Protein AF-A0A2N8C2F8-F1 (afdb_monomer_lite)

Sequence (70 aa):
MAFASLNLTQSEIDGMNAIKALEADAGELFKQIGLIEGVDPRLLALAKTNLQQGFRWFVHSIAKPADPFS

Structure (mmCIF, N/CA/C/O backbone):
data_AF-A0A2N8C2F8-F1
#
_entry.id   AF-A0A2N8C2F8-F1
#
loop_
_atom_site.group_PDB
_atom_site.id
_atom_site.type_symbol
_atom_site.label_atom_id
_atom_site.label_alt_id
_atom_site.label_comp_id
_atom_site.label_asym_id
_atom_site.label_entity_id
_atom_site.label_seq_id
_atom_site.pdbx_PDB_ins_code
_atom_site.Cartn_x
_atom_site.Cartn_y
_atom_site.Cartn_z
_atom_site.occupancy
_atom_site.B_iso_or_equiv
_atom_site.auth_seq_id
_atom_site.auth_comp_id
_atom_site.auth_asym_id
_atom_site.auth_atom_id
_atom_site.pdbx_PDB_model_num
ATOM 1 N N . MET A 1 1 ? 1.312 12.532 -14.341 1.00 46.53 1 MET A N 1
ATOM 2 C CA . MET A 1 1 ? 2.295 11.693 -15.062 1.00 46.53 1 MET A CA 1
ATOM 3 C C . MET A 1 1 ? 3.682 12.252 -14.765 1.00 46.53 1 MET A C 1
ATOM 5 O O . MET A 1 1 ? 3.990 13.321 -15.265 1.00 46.53 1 MET A O 1
ATOM 9 N N . ALA A 1 2 ? 4.453 11.632 -13.864 1.00 48.75 2 ALA A N 1
ATOM 10 C CA . ALA A 1 2 ? 5.658 12.237 -13.271 1.00 48.75 2 ALA A CA 1
ATOM 11 C C . ALA A 1 2 ? 6.880 11.296 -13.300 1.00 48.75 2 ALA A C 1
ATOM 13 O O . ALA A 1 2 ? 7.541 11.117 -12.284 1.00 48.75 2 ALA A O 1
ATOM 14 N N . PHE A 1 3 ? 7.169 10.676 -14.449 1.00 57.34 3 PHE A N 1
ATOM 15 C CA . PHE A 1 3 ? 8.315 9.758 -14.593 1.00 57.34 3 PHE A CA 1
ATOM 16 C C . PHE A 1 3 ? 9.198 10.052 -15.817 1.00 57.34 3 PHE A C 1
ATOM 18 O O . PHE A 1 3 ? 10.032 9.234 -16.182 1.00 57.34 3 PHE A O 1
ATOM 25 N N . ALA A 1 4 ? 9.054 11.228 -16.440 1.00 52.03 4 ALA A N 1
ATOM 26 C CA . ALA A 1 4 ? 9.710 11.575 -17.707 1.00 52.03 4 ALA A CA 1
ATOM 27 C C . ALA A 1 4 ? 11.255 11.686 -17.652 1.00 52.03 4 ALA A C 1
ATOM 29 O O . ALA A 1 4 ? 11.874 11.936 -18.679 1.00 52.03 4 ALA A O 1
ATOM 30 N N . SER A 1 5 ? 11.884 11.505 -16.485 1.00 59.38 5 SER A N 1
ATOM 31 C CA . SER A 1 5 ? 13.346 11.496 -16.320 1.00 59.38 5 SER A CA 1
ATOM 32 C C . SER A 1 5 ? 13.967 10.095 -16.240 1.00 59.38 5 SER A C 1
ATOM 34 O O . SER A 1 5 ? 15.188 9.988 -16.161 1.00 59.38 5 SER A O 1
ATOM 36 N N . LEU A 1 6 ? 13.161 9.027 -16.243 1.00 65.94 6 LEU A N 1
ATOM 37 C CA . LEU A 1 6 ? 13.635 7.643 -16.168 1.00 65.94 6 LEU A CA 1
ATOM 38 C C . LEU A 1 6 ? 13.509 6.979 -17.546 1.00 65.94 6 LEU A C 1
ATOM 40 O O . LEU A 1 6 ? 12.451 7.037 -18.170 1.00 65.94 6 LEU A O 1
ATOM 44 N N . ASN A 1 7 ? 14.582 6.342 -18.020 1.00 83.69 7 ASN A N 1
ATOM 45 C CA . ASN A 1 7 ? 14.601 5.627 -19.299 1.00 83.69 7 ASN A CA 1
ATOM 46 C C . ASN A 1 7 ? 13.948 4.239 -19.139 1.00 83.69 7 ASN A C 1
ATOM 48 O O . ASN A 1 7 ? 14.629 3.216 -19.132 1.00 83.69 7 ASN A O 1
ATOM 52 N N . LEU A 1 8 ? 12.636 4.234 -18.896 1.00 88.50 8 LEU A N 1
ATOM 53 C CA . LEU A 1 8 ? 11.835 3.039 -18.629 1.00 88.50 8 LEU A CA 1
ATOM 54 C C . LEU A 1 8 ? 11.285 2.441 -19.924 1.00 88.50 8 LEU A C 1
ATOM 56 O O . LEU A 1 8 ? 10.890 3.153 -20.848 1.00 88.50 8 LEU A O 1
ATOM 60 N N . THR A 1 9 ? 11.181 1.120 -19.958 1.00 93.12 9 THR A N 1
ATOM 61 C CA . THR A 1 9 ? 10.404 0.403 -20.969 1.00 93.12 9 THR A CA 1
ATOM 62 C C . THR A 1 9 ? 8.903 0.640 -20.771 1.00 93.12 9 THR A C 1
ATOM 64 O O . THR A 1 9 ? 8.437 0.954 -19.674 1.00 93.12 9 THR A O 1
ATOM 67 N N . GLN A 1 10 ? 8.105 0.429 -21.822 1.00 91.50 10 GLN A N 1
ATOM 68 C CA . GLN A 1 10 ? 6.648 0.570 -21.720 1.00 91.50 10 GLN A CA 1
ATOM 69 C C . GLN A 1 10 ? 6.045 -0.382 -20.673 1.00 91.50 10 GLN A C 1
ATOM 71 O O . GLN A 1 10 ? 5.184 0.026 -19.902 1.00 91.50 10 GLN A O 1
ATOM 76 N N . SER A 1 11 ? 6.555 -1.615 -20.574 1.00 95.50 11 SER A N 1
ATOM 77 C CA . SER A 1 11 ? 6.100 -2.577 -19.562 1.00 95.50 11 SER A CA 1
ATOM 78 C C . SER A 1 11 ? 6.361 -2.096 -18.130 1.00 95.50 11 SER A C 1
ATOM 80 O O . SER A 1 11 ? 5.572 -2.391 -17.235 1.00 95.50 11 SER A O 1
ATOM 82 N N . GLU A 1 12 ? 7.459 -1.376 -17.894 1.00 94.69 12 GLU A N 1
ATOM 83 C CA . GLU A 1 12 ? 7.774 -0.791 -16.586 1.00 94.69 12 GLU A CA 1
ATOM 84 C C . GLU A 1 12 ? 6.837 0.380 -16.264 1.00 94.69 12 GLU A C 1
ATOM 86 O O . GLU A 1 12 ? 6.320 0.469 -15.149 1.00 94.69 12 GLU A O 1
ATOM 91 N N . ILE A 1 13 ? 6.546 1.233 -17.251 1.00 93.12 13 ILE A N 1
ATOM 92 C CA . ILE A 1 13 ? 5.565 2.321 -17.124 1.00 93.12 13 ILE A CA 1
ATOM 93 C C . ILE A 1 13 ? 4.177 1.762 -16.789 1.00 93.12 13 ILE A C 1
ATOM 95 O O . ILE A 1 13 ? 3.524 2.244 -15.860 1.00 93.12 13 ILE A O 1
ATOM 99 N N . ASP A 1 14 ? 3.739 0.732 -17.510 1.00 95.88 14 ASP A N 1
ATOM 100 C CA . ASP A 1 14 ? 2.439 0.097 -17.298 1.00 95.88 14 ASP A CA 1
ATOM 101 C C . ASP A 1 14 ? 2.356 -0.533 -15.903 1.00 95.88 14 ASP A C 1
ATOM 103 O O . ASP A 1 14 ? 1.371 -0.332 -15.187 1.00 95.88 14 ASP A O 1
ATOM 107 N N . GLY A 1 15 ? 3.424 -1.208 -15.466 1.00 96.31 15 GLY A N 1
ATOM 108 C CA . GLY A 1 15 ? 3.534 -1.746 -14.111 1.00 96.31 15 GLY A CA 1
ATOM 109 C C . GLY A 1 15 ? 3.424 -0.660 -13.036 1.00 96.31 15 GLY A C 1
ATOM 110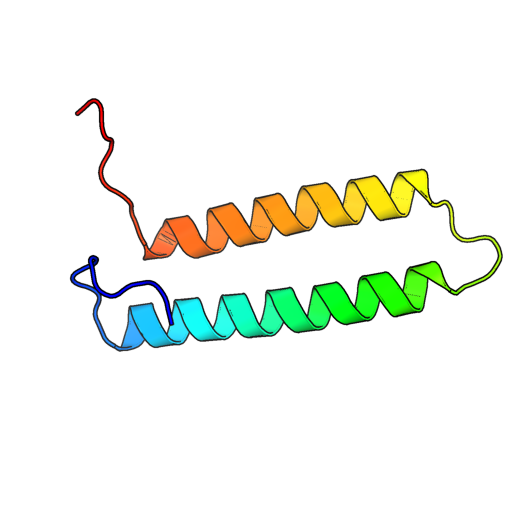 O O . GLY A 1 15 ? 2.651 -0.799 -12.087 1.00 96.31 15 GLY A O 1
ATOM 111 N N . MET A 1 16 ? 4.129 0.462 -13.195 1.00 95.94 16 MET A N 1
ATOM 112 C CA . MET A 1 16 ? 4.050 1.587 -12.256 1.00 95.94 16 MET A CA 1
ATOM 113 C C . MET A 1 16 ? 2.655 2.218 -12.216 1.00 95.94 16 MET A C 1
ATOM 115 O O . MET A 1 16 ? 2.159 2.541 -11.134 1.00 95.94 16 MET A O 1
ATOM 119 N N . ASN A 1 17 ? 2.002 2.369 -13.370 1.00 95.69 17 ASN A N 1
ATOM 120 C CA . ASN A 1 17 ? 0.633 2.876 -13.445 1.00 95.69 17 ASN A CA 1
ATOM 121 C C . ASN A 1 17 ? -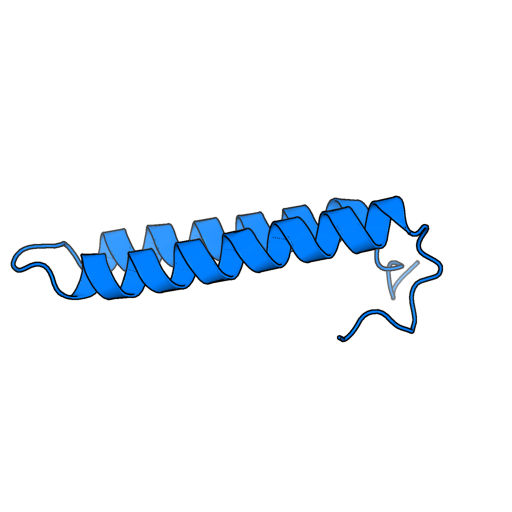0.357 1.932 -12.748 1.00 95.69 17 ASN A C 1
ATOM 123 O O . ASN A 1 17 ? -1.213 2.404 -12.000 1.00 95.69 17 ASN A O 1
ATOM 127 N N . ALA A 1 18 ? -0.207 0.616 -12.922 1.00 97.94 18 ALA A N 1
ATOM 128 C CA . ALA A 1 18 ? -1.029 -0.378 -12.237 1.00 97.94 18 ALA A CA 1
ATOM 129 C C . ALA A 1 18 ? -0.854 -0.318 -10.708 1.00 97.94 18 ALA A C 1
ATOM 131 O O . ALA A 1 18 ? -1.840 -0.323 -9.971 1.00 97.94 18 ALA A O 1
ATOM 132 N N . ILE A 1 19 ? 0.385 -0.174 -10.220 1.00 97.94 19 ILE A N 1
ATOM 133 C CA . ILE A 1 19 ? 0.663 0.009 -8.785 1.00 97.94 19 ILE A CA 1
ATOM 134 C C . ILE A 1 19 ? -0.013 1.285 -8.261 1.00 97.94 19 ILE A C 1
ATOM 136 O O . ILE A 1 19 ? -0.602 1.273 -7.182 1.00 97.94 19 ILE A O 1
ATOM 140 N N . LYS A 1 20 ? 0.037 2.384 -9.025 1.00 96.50 20 LYS A N 1
ATOM 141 C CA . LYS A 1 20 ? -0.595 3.657 -8.645 1.00 96.50 20 LYS A CA 1
ATOM 142 C C . LYS A 1 20 ? -2.118 3.605 -8.638 1.00 96.50 20 LYS A C 1
ATOM 144 O O . LYS A 1 20 ? -2.724 4.227 -7.768 1.00 96.50 20 LYS A O 1
ATOM 149 N N . ALA A 1 21 ? -2.725 2.866 -9.562 1.00 98.12 21 ALA A N 1
ATOM 150 C CA . ALA A 1 21 ? -4.160 2.610 -9.533 1.00 98.12 21 ALA A CA 1
ATOM 151 C C . ALA A 1 21 ? -4.550 1.857 -8.250 1.00 98.12 21 ALA A C 1
ATOM 153 O O . ALA A 1 21 ? -5.416 2.317 -7.511 1.00 98.12 21 ALA A O 1
ATOM 154 N N . LEU A 1 22 ? -3.825 0.785 -7.910 1.00 98.31 22 LEU A N 1
ATOM 155 C CA . LEU A 1 22 ? -4.076 0.020 -6.685 1.00 98.31 22 LEU A CA 1
ATOM 156 C C . LEU A 1 22 ? -3.865 0.853 -5.405 1.00 98.31 22 LEU A C 1
ATOM 158 O O . LEU A 1 22 ? -4.621 0.716 -4.443 1.00 98.31 22 LEU A O 1
ATOM 162 N N . GLU A 1 23 ? -2.863 1.739 -5.381 1.00 98.25 23 GLU A N 1
ATOM 163 C CA . GLU A 1 23 ? -2.645 2.683 -4.274 1.00 98.25 23 GLU A CA 1
ATOM 164 C C . GLU A 1 23 ? -3.839 3.637 -4.090 1.00 98.25 23 GLU A C 1
ATOM 166 O O . GLU A 1 23 ? -4.238 3.916 -2.955 1.00 98.25 23 GLU A O 1
ATOM 171 N N . ALA A 1 24 ? -4.433 4.114 -5.189 1.00 97.94 24 ALA A N 1
ATOM 172 C CA . ALA A 1 24 ? -5.611 4.975 -5.150 1.00 97.94 24 ALA A CA 1
ATOM 173 C C . ALA A 1 24 ? -6.845 4.231 -4.612 1.00 97.94 24 ALA A C 1
ATOM 175 O O . ALA A 1 24 ? -7.518 4.751 -3.717 1.00 97.94 24 ALA A O 1
ATOM 176 N N . ASP A 1 25 ? -7.086 3.005 -5.083 1.00 98.38 25 ASP A N 1
ATOM 177 C CA . ASP A 1 25 ? -8.194 2.159 -4.623 1.00 98.38 25 ASP A CA 1
ATOM 178 C C . ASP A 1 25 ? -8.074 1.843 -3.125 1.00 98.38 25 ASP A C 1
ATOM 180 O O . ASP A 1 25 ? -9.034 1.985 -2.363 1.00 98.38 25 ASP A O 1
ATOM 184 N N . ALA A 1 26 ? -6.867 1.499 -2.662 1.00 98.12 26 ALA A N 1
ATOM 185 C CA . ALA A 1 26 ? -6.599 1.305 -1.240 1.00 98.12 26 ALA A CA 1
ATOM 186 C C . ALA A 1 26 ? -6.863 2.588 -0.431 1.00 98.12 26 ALA A C 1
ATOM 188 O O . ALA A 1 26 ? -7.411 2.536 0.672 1.00 98.12 26 ALA A O 1
ATOM 189 N N . GLY A 1 27 ? -6.500 3.751 -0.979 1.00 97.81 27 GLY A N 1
ATOM 190 C CA . GLY A 1 27 ? -6.784 5.054 -0.382 1.00 97.81 27 GLY A CA 1
ATOM 191 C C . GLY A 1 27 ? -8.278 5.315 -0.188 1.00 97.81 27 GLY A C 1
ATOM 192 O O . GLY A 1 27 ? -8.664 5.855 0.851 1.00 97.81 27 GLY A O 1
ATOM 193 N N . GLU A 1 28 ? -9.114 4.913 -1.144 1.00 98.56 28 GLU A N 1
ATOM 194 C CA . GLU A 1 28 ? -10.570 5.015 -1.034 1.00 98.56 28 GLU A CA 1
ATOM 195 C C . GLU A 1 28 ? -11.127 4.063 0.031 1.00 98.56 28 GLU A C 1
ATOM 197 O O . GLU A 1 28 ? -11.910 4.485 0.885 1.00 98.56 28 GLU A O 1
ATOM 202 N N . LEU A 1 29 ? -10.635 2.821 0.081 1.00 98.50 29 LEU A N 1
ATOM 203 C CA . LEU A 1 29 ? -11.009 1.866 1.127 1.00 98.50 29 LEU A CA 1
ATOM 204 C C . LEU A 1 29 ? -10.684 2.398 2.533 1.00 98.50 29 LEU A C 1
ATOM 206 O O . LEU A 1 29 ? -11.514 2.302 3.434 1.00 98.50 29 LEU A O 1
ATOM 210 N N . PHE A 1 30 ? -9.521 3.027 2.736 1.00 98.44 30 PHE A N 1
ATOM 211 C CA . PHE A 1 30 ? -9.186 3.639 4.029 1.00 98.44 30 PHE A CA 1
ATOM 212 C C . PHE A 1 30 ? -10.172 4.732 4.453 1.00 98.44 30 PHE A C 1
ATOM 214 O O . PHE A 1 30 ? -10.443 4.859 5.649 1.00 98.44 30 PHE A O 1
ATOM 221 N N . LYS A 1 31 ? -10.710 5.518 3.510 1.00 98.00 31 LYS A N 1
ATOM 222 C CA . LYS A 1 31 ? -11.747 6.511 3.830 1.00 98.00 31 LYS A CA 1
ATOM 223 C C . LYS A 1 31 ? -13.022 5.816 4.286 1.00 98.00 31 LYS A C 1
ATOM 225 O O . LYS A 1 31 ? -13.554 6.179 5.325 1.00 98.00 31 LYS A O 1
ATOM 230 N N . GLN A 1 32 ? -13.469 4.802 3.545 1.00 98.56 32 GLN A N 1
ATOM 231 C CA . GLN A 1 32 ? -14.686 4.050 3.857 1.00 98.56 32 GLN A CA 1
ATOM 232 C C . GLN A 1 32 ? -14.602 3.378 5.231 1.00 98.56 32 GLN A C 1
ATOM 234 O O . GLN A 1 32 ? -15.504 3.538 6.047 1.00 98.56 32 GLN A O 1
ATOM 239 N N . ILE A 1 33 ? -13.491 2.696 5.529 1.00 98.50 33 ILE A N 1
ATOM 240 C CA . ILE A 1 33 ? -13.271 2.064 6.838 1.00 98.50 33 ILE A CA 1
ATOM 241 C C . ILE A 1 33 ? -13.194 3.106 7.958 1.00 98.50 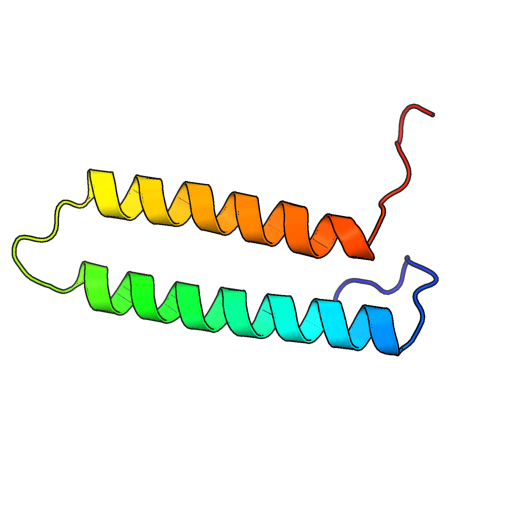33 ILE A C 1
ATOM 243 O O . ILE A 1 33 ? -13.713 2.873 9.045 1.00 98.50 33 ILE A O 1
ATOM 247 N N . GLY A 1 34 ? -12.608 4.277 7.695 1.00 98.31 34 GLY A N 1
ATOM 248 C CA . GLY A 1 34 ? -12.546 5.376 8.661 1.00 98.31 34 GLY A CA 1
ATOM 249 C C . GLY A 1 34 ? -13.905 5.977 9.043 1.00 98.31 34 GLY A C 1
ATOM 250 O O . GLY A 1 34 ? -13.965 6.721 10.017 1.00 98.31 34 GLY A O 1
ATOM 251 N N . LEU A 1 35 ? -14.979 5.668 8.308 1.00 98.19 35 LEU A N 1
ATOM 252 C CA . LEU A 1 35 ? -16.347 6.097 8.621 1.00 98.19 35 LEU A CA 1
ATOM 253 C C . LEU A 1 35 ? -17.122 5.084 9.479 1.00 98.19 35 LEU A C 1
ATOM 255 O O . LEU A 1 35 ? -18.221 5.399 9.932 1.00 98.19 35 LEU A O 1
ATOM 259 N N . ILE A 1 36 ? -16.594 3.875 9.688 1.00 98.56 36 ILE A N 1
ATOM 260 C CA . ILE A 1 36 ? -17.274 2.832 10.462 1.00 98.56 36 ILE A CA 1
ATOM 261 C C . ILE A 1 36 ? -17.128 3.130 11.960 1.00 98.56 36 ILE A C 1
ATOM 263 O O . ILE A 1 36 ? -16.018 3.260 12.480 1.00 98.56 36 ILE A O 1
ATOM 267 N N . GLU A 1 37 ? -18.256 3.201 12.670 1.00 98.25 37 GLU A N 1
ATOM 268 C CA . GLU A 1 37 ? -18.279 3.386 14.122 1.00 98.25 37 GLU A CA 1
ATOM 269 C C . GLU A 1 37 ? -17.547 2.239 14.842 1.00 98.25 37 GLU A C 1
ATOM 271 O O . GLU A 1 37 ? -17.721 1.063 14.523 1.00 98.25 37 GLU A O 1
ATOM 276 N N . GLY A 1 38 ? -16.708 2.583 15.822 1.00 98.12 38 GLY A N 1
ATOM 277 C CA . GLY A 1 38 ? -15.952 1.609 16.614 1.00 98.12 38 GLY A CA 1
ATOM 278 C C . GLY A 1 38 ? -14.648 1.112 15.980 1.00 98.12 38 GLY A C 1
ATOM 279 O O . GLY A 1 38 ? -13.919 0.361 16.628 1.00 98.12 38 GLY A O 1
ATOM 280 N N . VAL A 1 39 ? -14.300 1.540 14.760 1.00 98.50 39 VAL A N 1
ATOM 281 C CA . VAL A 1 39 ? -12.966 1.273 14.196 1.00 98.50 39 VAL A CA 1
ATOM 282 C C . VAL A 1 39 ? -11.891 1.972 15.026 1.00 98.50 39 VAL A C 1
ATOM 284 O O . VAL A 1 39 ? -11.984 3.165 15.304 1.00 98.50 39 VAL A O 1
ATOM 287 N N . ASP A 1 40 ? -10.835 1.234 15.382 1.00 98.62 40 ASP A N 1
ATOM 288 C CA . ASP A 1 40 ? -9.666 1.799 16.060 1.00 98.62 40 ASP A CA 1
ATOM 289 C C . ASP A 1 40 ? -8.867 2.690 15.079 1.00 98.62 40 ASP A C 1
ATOM 291 O O . ASP A 1 40 ? -8.234 2.179 14.142 1.00 98.62 40 ASP A O 1
ATOM 295 N N . PRO A 1 41 ? -8.831 4.021 15.292 1.00 97.38 41 PRO A N 1
ATOM 296 C CA . PRO A 1 41 ? -8.173 4.945 14.372 1.00 97.38 41 PRO A CA 1
ATOM 297 C C . PRO A 1 41 ? -6.646 4.805 14.382 1.00 97.38 41 PRO A C 1
ATOM 299 O O . PRO A 1 41 ? -5.990 5.107 13.382 1.00 97.38 41 PRO A O 1
ATOM 302 N N . ARG A 1 42 ? -6.052 4.324 15.480 1.00 98.50 42 ARG A N 1
ATOM 303 C CA . ARG A 1 42 ? -4.604 4.123 15.596 1.00 98.50 42 ARG A CA 1
ATOM 304 C C . ARG A 1 42 ? -4.168 2.927 14.760 1.00 98.50 42 ARG A C 1
ATOM 306 O O . ARG A 1 42 ? -3.174 3.021 14.040 1.00 98.50 42 ARG A O 1
ATOM 313 N N . LEU A 1 43 ? -4.902 1.815 14.830 1.00 98.69 43 LEU A N 1
ATOM 314 C CA . LEU A 1 43 ? -4.615 0.647 13.993 1.00 98.69 43 LEU A CA 1
ATOM 315 C C . LEU A 1 43 ? -4.836 0.958 12.509 1.00 98.69 43 LEU A C 1
ATOM 317 O O . LEU A 1 43 ? -3.997 0.590 11.685 1.00 98.69 43 LEU A O 1
ATOM 321 N N . LEU A 1 44 ? -5.892 1.708 12.175 1.00 98.56 44 LEU A N 1
ATOM 322 C CA . LEU A 1 44 ? -6.143 2.154 10.804 1.00 98.56 44 LEU A CA 1
ATOM 323 C C . LEU A 1 44 ? -5.006 3.044 10.270 1.00 98.56 44 LEU A C 1
ATOM 325 O O . LEU A 1 44 ? -4.545 2.856 9.143 1.00 98.56 44 LEU A O 1
ATOM 329 N N . ALA A 1 45 ? -4.499 3.973 11.087 1.00 98.25 45 ALA A N 1
ATOM 330 C CA . ALA A 1 45 ? -3.376 4.840 10.727 1.00 98.25 45 ALA A CA 1
ATOM 331 C C . ALA A 1 45 ? -2.057 4.067 10.535 1.00 98.25 45 ALA A C 1
ATOM 333 O O . ALA A 1 45 ? -1.298 4.362 9.605 1.00 98.25 45 ALA A O 1
ATOM 334 N N . LEU A 1 46 ? -1.793 3.058 11.375 1.00 98.69 46 LEU A N 1
ATOM 335 C CA . LEU A 1 46 ? -0.632 2.174 11.232 1.00 98.69 46 LEU A CA 1
ATOM 336 C C . LEU A 1 46 ? -0.715 1.351 9.942 1.00 98.69 46 LEU A C 1
ATOM 338 O O . LEU A 1 46 ? 0.250 1.317 9.179 1.00 98.69 46 LEU A O 1
ATOM 342 N N . ALA A 1 47 ? -1.876 0.750 9.662 1.00 98.56 47 ALA A N 1
ATOM 343 C CA . ALA A 1 47 ? -2.113 0.018 8.421 1.00 98.56 47 ALA A CA 1
ATOM 344 C C . ALA A 1 47 ? -1.901 0.916 7.193 1.00 98.56 47 ALA A C 1
ATOM 346 O O . ALA A 1 47 ? -1.178 0.536 6.271 1.00 98.56 47 ALA A O 1
ATOM 347 N N . LYS A 1 48 ? -2.452 2.138 7.213 1.00 98.19 48 LYS A N 1
ATOM 348 C CA . LYS A 1 48 ? -2.276 3.125 6.139 1.00 98.19 48 LYS A CA 1
ATOM 349 C C . LYS A 1 48 ? -0.807 3.468 5.912 1.00 98.19 48 LYS A C 1
ATOM 351 O O . LYS A 1 48 ? -0.338 3.413 4.779 1.00 98.19 48 LYS A O 1
ATOM 356 N N . THR A 1 49 ? -0.075 3.772 6.980 1.00 98.19 49 THR A N 1
ATOM 357 C CA . THR A 1 49 ? 1.350 4.128 6.906 1.00 98.19 49 THR A CA 1
ATOM 358 C C . THR A 1 49 ? 2.189 2.987 6.335 1.00 98.19 49 THR A C 1
ATOM 360 O O . THR A 1 49 ? 2.983 3.202 5.419 1.00 98.19 49 THR A O 1
ATOM 363 N N . ASN A 1 50 ? 1.994 1.766 6.835 1.00 98.50 50 ASN A N 1
ATOM 364 C CA . ASN A 1 50 ? 2.745 0.599 6.376 1.00 98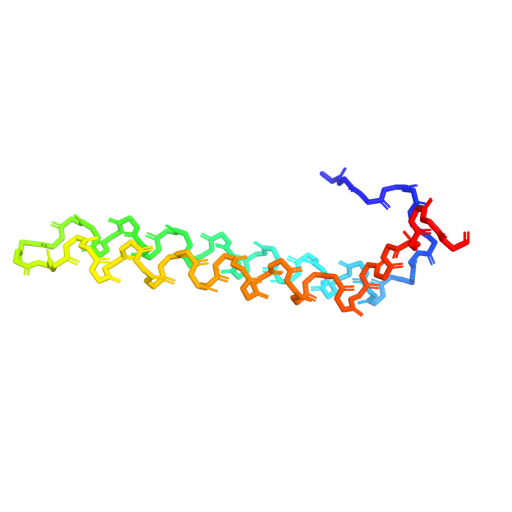.50 50 ASN A CA 1
ATOM 365 C C . ASN A 1 50 ? 2.441 0.276 4.909 1.00 98.50 50 ASN A C 1
ATOM 367 O O . ASN A 1 50 ? 3.358 -0.014 4.142 1.00 98.50 50 ASN A O 1
ATOM 371 N N . LEU A 1 51 ? 1.177 0.384 4.489 1.00 98.12 51 LEU A N 1
ATOM 372 C CA . LEU A 1 51 ? 0.800 0.125 3.103 1.00 98.12 51 LEU A CA 1
ATOM 373 C C . LEU A 1 51 ? 1.347 1.196 2.148 1.00 98.12 51 LEU A C 1
ATOM 375 O O . LEU A 1 51 ? 1.866 0.858 1.089 1.00 98.12 51 LEU A O 1
ATOM 379 N N . GLN A 1 52 ? 1.317 2.475 2.537 1.00 97.69 52 GLN A N 1
ATOM 380 C CA . GLN A 1 52 ? 1.929 3.565 1.764 1.00 97.69 52 GLN A CA 1
ATOM 381 C C . GLN A 1 52 ? 3.443 3.374 1.591 1.00 97.69 52 GLN A C 1
ATOM 383 O O . GLN A 1 52 ? 3.985 3.618 0.513 1.00 97.69 52 GLN A O 1
ATOM 388 N N . GLN A 1 53 ? 4.139 2.904 2.631 1.00 98.31 53 GLN A N 1
ATOM 389 C CA . GLN A 1 53 ? 5.549 2.525 2.515 1.00 98.31 53 GLN A CA 1
ATOM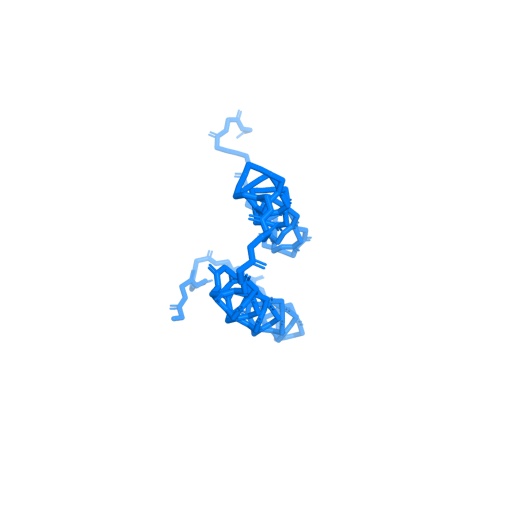 390 C C . GLN A 1 53 ? 5.731 1.329 1.573 1.00 98.31 53 GLN A C 1
ATOM 392 O O . GLN A 1 53 ? 6.619 1.360 0.725 1.00 98.31 53 GLN A O 1
ATOM 397 N N . GLY A 1 54 ? 4.864 0.318 1.665 1.00 98.25 54 GLY A N 1
ATOM 398 C CA . GLY A 1 54 ? 4.837 -0.810 0.733 1.00 98.25 54 GLY A CA 1
ATOM 399 C C . GLY A 1 54 ? 4.710 -0.362 -0.725 1.00 98.25 54 GLY A C 1
ATOM 400 O O . GLY A 1 54 ? 5.543 -0.733 -1.548 1.00 98.25 54 GLY A O 1
ATOM 401 N N . PHE A 1 55 ? 3.744 0.508 -1.043 1.00 98.12 55 PHE A N 1
ATOM 402 C CA . PHE A 1 55 ? 3.577 1.067 -2.390 1.00 98.12 55 PHE A CA 1
ATOM 403 C C . PHE A 1 55 ? 4.785 1.881 -2.849 1.00 98.12 55 PHE A C 1
ATOM 405 O O . PHE A 1 55 ? 5.201 1.752 -4.000 1.00 98.12 55 PHE A O 1
ATOM 412 N N . ARG A 1 56 ? 5.395 2.676 -1.960 1.00 95.69 56 ARG A N 1
ATOM 413 C CA . ARG A 1 56 ? 6.650 3.377 -2.267 1.00 95.69 56 ARG A CA 1
ATOM 414 C C . ARG A 1 56 ? 7.728 2.387 -2.707 1.00 95.69 56 ARG A C 1
ATOM 416 O O . ARG A 1 56 ? 8.317 2.581 -3.768 1.00 95.69 56 ARG A O 1
ATOM 423 N N . TRP A 1 57 ? 7.975 1.337 -1.925 1.00 97.00 57 TRP A N 1
ATOM 424 C CA . TRP A 1 57 ? 8.986 0.330 -2.255 1.00 97.00 57 TRP A CA 1
ATOM 425 C C . TRP A 1 57 ? 8.641 -0.454 -3.521 1.00 97.00 57 TRP A C 1
ATOM 427 O O . TRP A 1 57 ? 9.530 -0.753 -4.315 1.00 97.00 57 TRP A O 1
ATOM 437 N N . PHE A 1 58 ? 7.357 -0.715 -3.758 1.00 97.12 58 PHE A N 1
ATOM 438 C CA . PHE A 1 58 ? 6.894 -1.406 -4.955 1.00 97.12 58 PHE A CA 1
ATOM 439 C C . PHE A 1 58 ? 7.107 -0.566 -6.223 1.00 97.12 58 PHE A C 1
ATOM 441 O O . PHE A 1 58 ? 7.580 -1.075 -7.229 1.00 97.12 58 PHE A O 1
ATOM 448 N N . VAL A 1 59 ? 6.850 0.744 -6.173 1.00 95.19 59 VAL A N 1
ATOM 449 C CA . VAL A 1 59 ? 7.194 1.651 -7.280 1.00 95.19 59 VAL A CA 1
ATOM 450 C C . VAL A 1 59 ? 8.711 1.732 -7.471 1.00 95.19 59 VAL A C 1
ATOM 452 O O . VAL A 1 59 ? 9.196 1.695 -8.601 1.00 95.19 59 VAL A O 1
ATOM 455 N N . HIS A 1 60 ? 9.476 1.826 -6.379 1.00 92.62 60 HIS A N 1
ATOM 456 C CA . HIS A 1 60 ? 10.938 1.922 -6.431 1.00 92.62 60 HIS A CA 1
ATOM 457 C C . HIS A 1 60 ? 11.612 0.672 -7.012 1.00 92.62 60 HIS A C 1
ATOM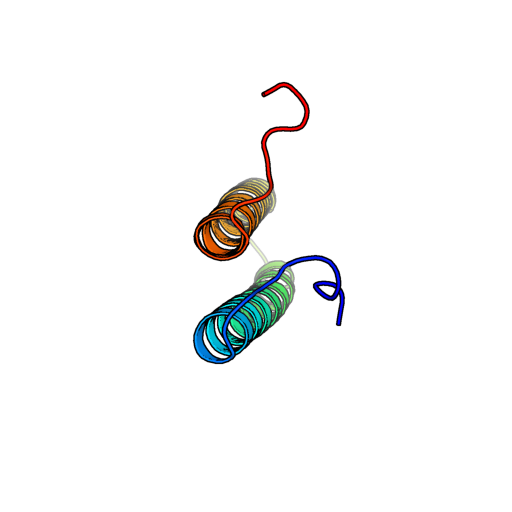 459 O O . HIS A 1 60 ? 12.677 0.806 -7.614 1.00 92.62 60 HIS A O 1
ATOM 465 N N . SER A 1 61 ? 11.007 -0.515 -6.890 1.00 94.38 61 SER A N 1
ATOM 466 C CA . SER A 1 61 ? 11.549 -1.737 -7.500 1.00 94.38 61 SER A CA 1
ATOM 467 C C . SER A 1 61 ? 11.583 -1.673 -9.035 1.00 94.38 61 SER A C 1
ATOM 469 O O . SER A 1 61 ? 12.417 -2.338 -9.652 1.00 94.38 61 SER A O 1
ATOM 471 N N . ILE A 1 62 ? 10.730 -0.830 -9.635 1.00 93.44 62 ILE A N 1
ATOM 472 C CA . ILE A 1 62 ? 10.706 -0.537 -11.072 1.00 93.44 62 ILE A CA 1
ATOM 473 C C . ILE A 1 62 ? 11.526 0.715 -11.383 1.00 93.44 62 ILE A C 1
ATOM 475 O O . ILE A 1 62 ? 12.433 0.672 -12.208 1.00 93.44 62 ILE A O 1
ATOM 479 N N . ALA A 1 63 ? 11.236 1.824 -10.698 1.00 88.75 63 ALA A N 1
ATOM 480 C CA . ALA A 1 63 ? 11.832 3.122 -11.001 1.00 88.75 63 ALA A CA 1
ATOM 481 C C . ALA A 1 63 ? 13.358 3.157 -10.809 1.00 88.75 63 ALA A C 1
ATOM 483 O O . ALA A 1 63 ? 14.004 3.993 -11.435 1.00 88.75 63 ALA A O 1
ATOM 484 N N . LYS A 1 64 ? 13.910 2.286 -9.943 1.00 82.88 64 LYS A N 1
ATOM 485 C CA . LYS A 1 64 ? 15.351 2.141 -9.650 1.00 82.88 64 LYS A CA 1
ATOM 486 C C . LYS A 1 64 ? 16.083 3.492 -9.645 1.00 82.88 64 LYS A C 1
ATOM 488 O O . LYS A 1 64 ? 16.989 3.696 -10.454 1.00 82.88 64 LYS A O 1
ATOM 493 N N . PRO A 1 65 ? 15.661 4.445 -8.792 1.00 77.94 65 PRO A N 1
ATOM 494 C CA . PRO A 1 65 ? 16.288 5.757 -8.766 1.00 77.94 65 PRO A CA 1
ATOM 495 C C . PRO A 1 65 ? 17.786 5.596 -8.497 1.00 77.94 65 PRO A C 1
ATOM 497 O O . PRO A 1 65 ? 18.171 4.804 -7.635 1.00 77.94 65 PRO A O 1
ATOM 500 N N . ALA A 1 66 ? 18.612 6.323 -9.252 1.00 70.00 66 ALA A N 1
ATOM 501 C CA . ALA A 1 66 ? 20.050 6.345 -9.021 1.00 70.00 66 ALA A CA 1
ATOM 502 C C . ALA A 1 66 ? 20.328 6.788 -7.580 1.00 70.00 66 ALA A C 1
ATOM 504 O O . ALA A 1 66 ? 19.649 7.685 -7.068 1.00 70.00 66 ALA A O 1
ATOM 505 N N . ASP A 1 67 ? 21.303 6.150 -6.935 1.00 71.75 67 ASP A N 1
ATOM 506 C CA . ASP A 1 67 ? 21.782 6.609 -5.639 1.00 71.75 67 ASP A CA 1
ATOM 507 C C . ASP A 1 67 ? 22.427 7.990 -5.846 1.00 71.75 67 ASP A C 1
ATOM 509 O O . ASP A 1 67 ? 23.383 8.111 -6.612 1.00 71.75 67 ASP A O 1
ATOM 513 N N . PRO A 1 68 ? 21.904 9.062 -5.228 1.00 66.44 68 PRO A N 1
ATOM 514 C CA . PRO A 1 68 ? 22.483 10.391 -5.385 1.00 66.44 68 PRO A CA 1
ATOM 515 C C . PRO A 1 68 ? 23.877 10.513 -4.749 1.00 66.44 68 PRO A C 1
ATOM 517 O O . PRO A 1 68 ? 24.519 11.550 -4.913 1.00 66.44 68 PRO A O 1
ATOM 520 N N . PHE A 1 69 ? 24.327 9.494 -4.011 1.00 72.38 69 PHE A N 1
ATOM 521 C CA . PHE A 1 69 ? 25.631 9.432 -3.360 1.00 72.38 69 PHE A CA 1
ATOM 522 C C . PHE A 1 69 ? 26.568 8.363 -3.949 1.00 72.38 69 PHE A C 1
ATOM 524 O O . PHE A 1 69 ? 27.665 8.192 -3.412 1.00 72.38 69 PHE A O 1
ATOM 531 N N . SER A 1 70 ? 26.164 7.658 -5.019 1.00 60.88 70 SER A N 1
ATOM 532 C CA . SER A 1 70 ? 27.045 6.745 -5.772 1.00 60.88 70 SER A CA 1
ATOM 533 C C . SER A 1 70 ? 27.901 7.461 -6.804 1.00 60.88 70 SER A C 1
ATOM 535 O O . SER A 1 70 ? 27.355 8.379 -7.459 1.00 60.88 70 SER A O 1
#

Secondary structure (DSSP, 8-state):
---TTS---HHHHHHHHHHHHHHHHHHHHHHHHHTSTT--HHHHHHHHHHHHHHHHHHHHHHH-PPPTT-

Radius of gyration: 15.42 Å; chains: 1; bounding box: 45×15×38 Å

Foldseek 3Di:
DPQVVAPADPVLVVQLVVLVVVLVVVVVVLVVLVPDPPDDVVVSVVVNVVVVVVSVVSNCVSRVDDDPVD

pLDDT: mean 90.61, std 13.77, range [46.53, 98.69]